Protein AF-A0A7Y4YHQ3-F1 (afdb_monomer)

Sequence (38 aa):
PEIDGVVYINDGSATAGDVVKVEITDAAIYDLVGHIVP

Solvent-accessible surface area (backbone atoms only — not comparable to full-atom values): 2608 Å² total; per-residue (Å²): 139,84,85,68,62,54,75,45,69,82,42,74,88,81,60,96,87,66,90,77,55,66,50,77,76,48,75,59,101,64,35,38,34,26,30,59,54,137

Mean predicted aligned error: 3.56 Å

Nearest PDB structures (foldseek):
  2ex2-assembly1_A  TM=3.141E-01  e=3.772E+00  Escherichia coli
  2exb-assembly1_A  TM=3.156E-01  e=8.218E+00  Escherichia coli

pLDDT: mean 93.02, std 7.67, range [62.0, 97.88]

Foldseek 3Di:
DPPAEEEAAPEDDDDPPDDFDWDWDDDDPGYTYTHTDD

Radius of gyration: 10.44 Å; Cα contacts (8 Å, |Δi|>4): 56; chains: 1; bounding box: 24×17×24 Å

Structure (mmCIF, N/CA/C/O backbone):
data_AF-A0A7Y4YHQ3-F1
#
_entry.id   AF-A0A7Y4YHQ3-F1
#
loop_
_atom_site.group_PDB
_atom_site.id
_atom_site.type_symbol
_atom_site.label_atom_id
_atom_site.label_alt_id
_atom_site.label_comp_id
_atom_site.label_asym_id
_atom_site.label_entity_id
_atom_site.label_seq_id
_atom_site.pdbx_PDB_ins_code
_atom_site.Cartn_x
_atom_site.Cartn_y
_atom_site.Cartn_z
_atom_site.occupancy
_atom_site.B_iso_or_equiv
_atom_site.auth_seq_id
_atom_site.auth_comp_id
_atom_site.auth_asym_id
_atom_site.auth_atom_id
_atom_site.pdbx_PDB_model_num
ATOM 1 N N . PRO A 1 1 ? 12.120 7.564 -1.453 1.00 62.00 1 PRO A N 1
ATOM 2 C CA . PRO A 1 1 ? 11.793 6.231 -2.005 1.00 62.00 1 PRO A CA 1
ATOM 3 C C . PRO A 1 1 ? 10.857 6.408 -3.202 1.00 62.00 1 PRO A C 1
ATOM 5 O O . PRO A 1 1 ? 9.650 6.486 -3.035 1.00 62.00 1 PRO A O 1
ATOM 8 N N . GLU A 1 2 ? 11.440 6.604 -4.380 1.00 67.31 2 GLU A N 1
ATOM 9 C CA . GLU A 1 2 ? 10.707 6.902 -5.627 1.00 67.31 2 GLU A CA 1
ATOM 10 C C . GLU A 1 2 ? 10.943 5.805 -6.681 1.00 67.31 2 GLU A C 1
ATOM 12 O O . GLU A 1 2 ? 10.663 6.000 -7.857 1.00 67.31 2 GLU A O 1
ATOM 17 N N . ILE A 1 3 ? 11.537 4.678 -6.268 1.00 79.06 3 ILE A N 1
ATOM 18 C CA . ILE A 1 3 ? 11.928 3.577 -7.161 1.00 79.06 3 ILE A CA 1
ATOM 19 C C . ILE A 1 3 ? 10.844 2.487 -7.199 1.00 79.06 3 ILE A C 1
ATOM 21 O O . ILE A 1 3 ? 10.679 1.840 -8.229 1.00 79.06 3 ILE A O 1
ATOM 25 N N . ASP A 1 4 ? 10.084 2.319 -6.114 1.00 88.06 4 ASP A N 1
ATOM 26 C CA . ASP A 1 4 ? 8.998 1.340 -6.015 1.00 88.06 4 ASP A CA 1
ATOM 27 C C . ASP A 1 4 ? 7.638 1.977 -6.347 1.00 88.06 4 ASP A C 1
ATOM 29 O O . ASP A 1 4 ? 7.473 3.197 -6.248 1.00 88.06 4 ASP A O 1
ATOM 33 N N . GLY A 1 5 ? 6.665 1.148 -6.733 1.00 91.31 5 GLY A N 1
ATOM 34 C CA . GLY A 1 5 ? 5.291 1.588 -6.979 1.00 91.31 5 GLY A CA 1
ATOM 35 C C . GLY A 1 5 ? 4.525 1.935 -5.702 1.00 91.31 5 GLY A C 1
ATOM 36 O O . GLY A 1 5 ? 5.018 1.776 -4.580 1.00 91.31 5 GLY A O 1
ATOM 37 N N . VAL A 1 6 ? 3.296 2.418 -5.872 1.00 94.44 6 VAL A N 1
ATOM 38 C CA . VAL A 1 6 ? 2.440 2.866 -4.767 1.00 94.44 6 VAL A CA 1
ATOM 39 C C . VAL A 1 6 ? 1.199 1.994 -4.617 1.00 94.44 6 VAL A C 1
ATOM 41 O O . VAL A 1 6 ? 0.789 1.263 -5.519 1.00 94.44 6 VAL A O 1
ATOM 44 N N . VAL A 1 7 ? 0.579 2.083 -3.441 1.00 94.81 7 VAL A N 1
ATOM 45 C CA . VAL A 1 7 ? -0.722 1.465 -3.180 1.00 94.81 7 VAL A CA 1
ATOM 46 C C . VAL A 1 7 ? -1.780 2.557 -3.142 1.00 94.81 7 VAL A C 1
ATOM 48 O O . VAL A 1 7 ? -1.706 3.470 -2.319 1.00 94.81 7 VAL A O 1
ATOM 51 N N . TYR A 1 8 ? -2.775 2.450 -4.015 1.00 95.56 8 TYR A N 1
ATOM 52 C CA . TYR A 1 8 ? -3.966 3.288 -3.996 1.00 95.56 8 TYR A CA 1
ATOM 53 C C . TYR A 1 8 ? -5.035 2.662 -3.098 1.00 95.56 8 TYR A C 1
ATOM 55 O O . TYR A 1 8 ? -5.382 1.488 -3.244 1.00 95.56 8 TYR A O 1
ATOM 63 N N . ILE A 1 9 ? -5.575 3.458 -2.175 1.00 96.25 9 ILE A N 1
ATOM 64 C CA . ILE A 1 9 ? -6.700 3.071 -1.319 1.00 96.25 9 ILE A CA 1
ATOM 65 C C . ILE A 1 9 ? -7.963 3.700 -1.903 1.00 96.25 9 ILE A C 1
ATOM 67 O O . ILE A 1 9 ? -8.108 4.921 -1.885 1.00 96.25 9 ILE A O 1
ATOM 71 N N . ASN A 1 10 ? -8.860 2.866 -2.428 1.00 93.50 10 ASN A N 1
ATOM 72 C CA . ASN A 1 10 ? -10.107 3.325 -3.050 1.00 93.50 10 ASN A CA 1
ATOM 73 C C . ASN A 1 10 ? -11.307 3.296 -2.092 1.00 93.50 10 ASN A C 1
ATOM 75 O O . ASN A 1 10 ? -12.315 3.940 -2.373 1.00 93.50 10 ASN A O 1
ATOM 79 N N . ASP A 1 11 ? -11.202 2.563 -0.981 1.00 93.38 11 ASP A N 1
ATOM 80 C CA . ASP A 1 11 ? -12.226 2.491 0.062 1.00 93.38 11 ASP A CA 1
ATOM 81 C C . ASP A 1 11 ? -11.577 2.441 1.460 1.00 93.38 11 ASP A C 1
ATOM 83 O O . ASP A 1 11 ? -10.605 1.715 1.695 1.00 93.38 11 ASP A O 1
ATOM 87 N N . GLY A 1 12 ? -12.095 3.263 2.374 1.00 92.56 12 GLY A N 1
ATOM 88 C CA . GLY A 1 12 ? -11.484 3.604 3.661 1.00 92.56 12 GLY A CA 1
ATOM 89 C C . GLY A 1 12 ? -10.754 4.957 3.679 1.00 92.56 12 GLY A C 1
ATOM 90 O O . GLY A 1 12 ? -10.482 5.567 2.647 1.00 92.56 12 GLY A O 1
ATOM 91 N N . SER A 1 13 ? -10.438 5.450 4.880 1.00 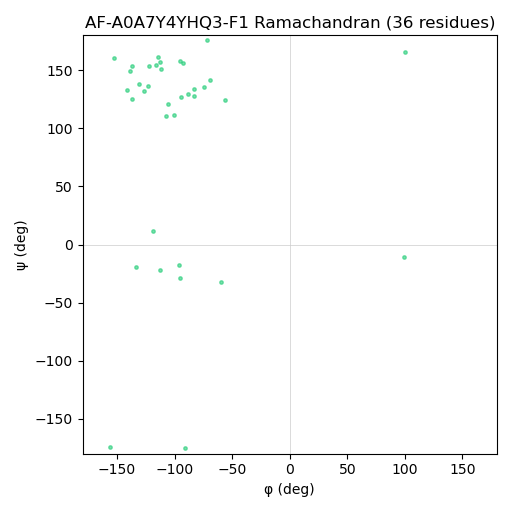93.81 13 SER A N 1
ATOM 92 C CA . SER A 1 13 ? -9.719 6.715 5.094 1.00 93.81 13 SER A CA 1
ATOM 93 C C . SER A 1 13 ? -8.557 6.542 6.071 1.00 93.81 13 SER A C 1
ATOM 95 O O . SER A 1 13 ? -8.736 5.922 7.118 1.00 93.81 13 SER A O 1
ATOM 97 N N . ALA A 1 14 ? -7.412 7.151 5.769 1.00 94.19 14 ALA A N 1
ATOM 98 C CA . ALA A 1 14 ? -6.247 7.221 6.648 1.00 94.19 14 ALA A CA 1
ATOM 99 C C . ALA A 1 14 ? -5.629 8.627 6.593 1.00 94.19 14 ALA A C 1
ATOM 101 O O . ALA A 1 14 ? -5.704 9.309 5.568 1.00 94.19 14 ALA A O 1
ATOM 102 N N . THR A 1 15 ? -5.020 9.063 7.691 1.00 96.44 15 THR A N 1
ATOM 103 C CA . THR A 1 15 ? -4.235 10.300 7.773 1.00 96.44 15 THR A CA 1
ATOM 104 C C . THR A 1 15 ? -2.762 9.993 7.506 1.00 96.44 15 THR A C 1
ATOM 106 O O . THR A 1 15 ? -2.289 8.872 7.693 1.00 96.44 15 THR A O 1
ATOM 109 N N . ALA A 1 16 ? -1.999 10.991 7.058 1.00 96.00 16 ALA 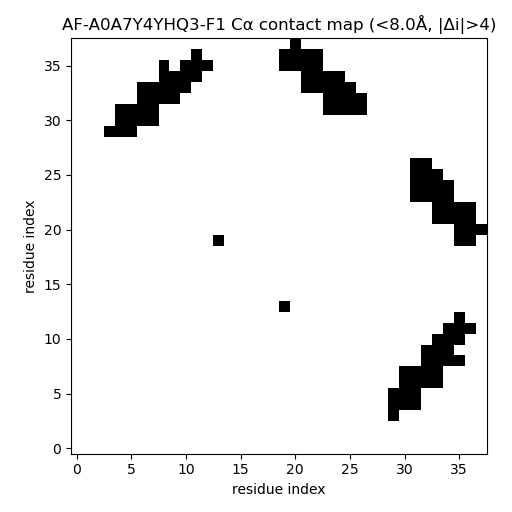A N 1
ATOM 110 C CA . ALA A 1 16 ? -0.560 10.840 6.880 1.00 96.00 16 ALA A CA 1
ATOM 111 C C . ALA A 1 16 ? 0.117 10.400 8.193 1.00 96.00 16 ALA A C 1
ATOM 113 O O . ALA A 1 16 ? 0.008 11.081 9.211 1.00 96.00 16 ALA A O 1
ATOM 114 N N . GLY A 1 17 ? 0.841 9.280 8.138 1.00 95.94 17 GLY A N 1
ATOM 115 C CA . GLY A 1 17 ? 1.515 8.672 9.288 1.00 95.94 17 GLY A CA 1
ATOM 116 C C . GLY A 1 17 ? 0.758 7.506 9.930 1.00 95.94 17 GLY A C 1
ATOM 117 O O . GLY A 1 17 ? 1.359 6.786 10.727 1.00 95.94 17 GLY A O 1
ATOM 118 N N . ASP A 1 18 ? -0.505 7.275 9.563 1.00 96.12 18 ASP A N 1
ATOM 119 C CA . ASP A 1 18 ? -1.268 6.129 10.056 1.00 96.12 18 ASP A CA 1
ATOM 120 C C . ASP A 1 18 ? -0.718 4.811 9.490 1.00 96.12 18 ASP A C 1
ATOM 122 O O . ASP A 1 18 ? -0.355 4.711 8.315 1.00 96.12 18 ASP A O 1
ATOM 126 N N . VAL A 1 19 ? -0.698 3.771 10.328 1.00 95.94 19 VAL A N 1
ATOM 127 C CA . VAL A 1 19 ? -0.394 2.395 9.914 1.00 95.94 19 VAL A CA 1
ATOM 128 C C . VAL A 1 19 ? -1.690 1.599 9.944 1.00 95.94 19 VAL A C 1
ATOM 130 O O . VAL A 1 19 ? -2.234 1.325 11.013 1.00 95.94 19 VAL A O 1
ATOM 13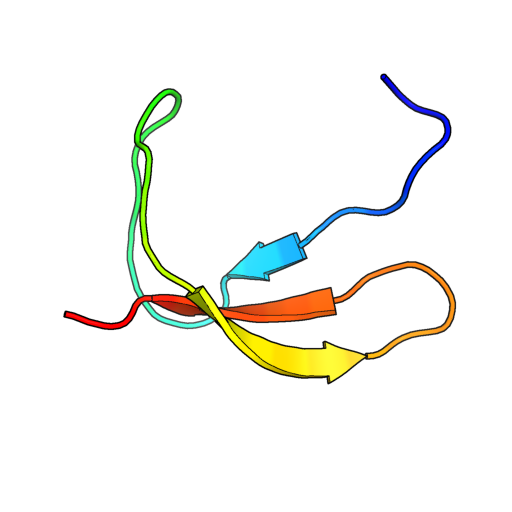3 N N . VAL A 1 20 ? -2.182 1.229 8.764 1.00 95.94 20 VAL A N 1
ATOM 134 C CA . VAL A 1 20 ? -3.461 0.532 8.581 1.00 95.94 20 VAL A CA 1
ATOM 135 C C . VAL A 1 20 ? -3.263 -0.801 7.868 1.00 95.94 20 VAL A C 1
ATOM 137 O O . VAL A 1 20 ? -2.303 -0.984 7.117 1.00 95.94 20 VAL A O 1
ATOM 140 N N . LYS A 1 21 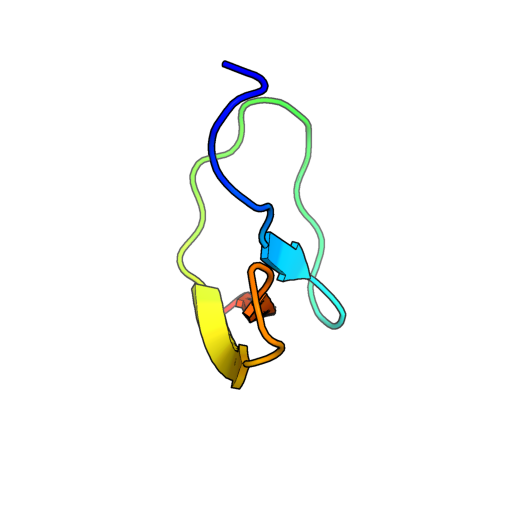? -4.177 -1.748 8.100 1.00 97.31 21 LYS A N 1
ATOM 141 C CA . LYS A 1 21 ? -4.245 -2.982 7.314 1.00 97.31 21 LYS A CA 1
ATOM 142 C C . LYS A 1 21 ? -5.016 -2.718 6.028 1.00 97.31 21 LYS A C 1
ATOM 144 O O . LYS A 1 21 ? -6.089 -2.121 6.063 1.00 97.31 21 LYS A O 1
ATOM 149 N N . VAL A 1 22 ? -4.474 -3.196 4.915 1.00 97.56 22 VAL A N 1
ATOM 150 C CA . VAL A 1 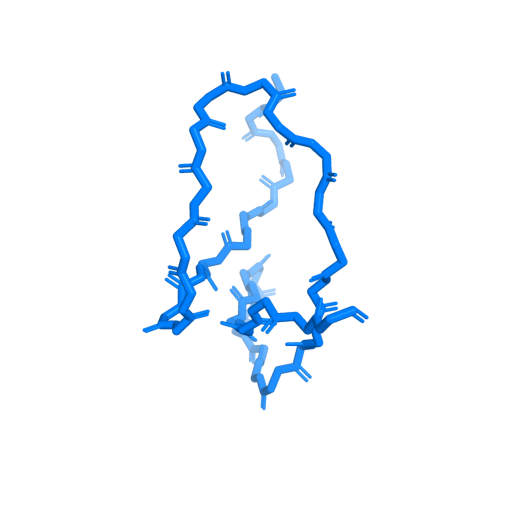22 ? -5.077 -3.062 3.587 1.00 97.56 22 VAL A CA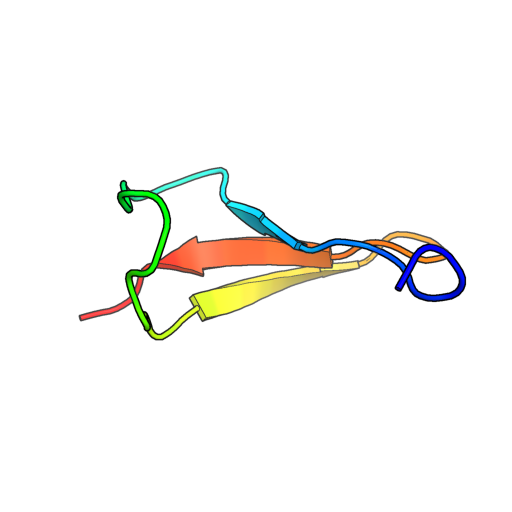 1
ATOM 151 C C . VAL A 1 22 ? -5.178 -4.444 2.958 1.00 97.56 22 VAL A C 1
ATOM 153 O O . VAL A 1 22 ? -4.205 -5.199 2.967 1.00 97.56 22 VAL A O 1
ATOM 156 N N . GLU A 1 23 ? -6.345 -4.763 2.407 1.00 97.88 23 GLU A N 1
ATOM 157 C CA . GLU A 1 23 ? -6.526 -5.906 1.516 1.00 97.88 23 GLU A CA 1
ATOM 158 C C . GLU A 1 23 ? -6.383 -5.441 0.063 1.00 97.88 23 GLU A C 1
ATOM 160 O O . GLU A 1 23 ? -7.036 -4.486 -0.368 1.00 97.88 23 GLU A O 1
ATOM 165 N N . ILE A 1 24 ? -5.503 -6.108 -0.686 1.00 97.75 24 ILE A N 1
ATOM 166 C CA . ILE A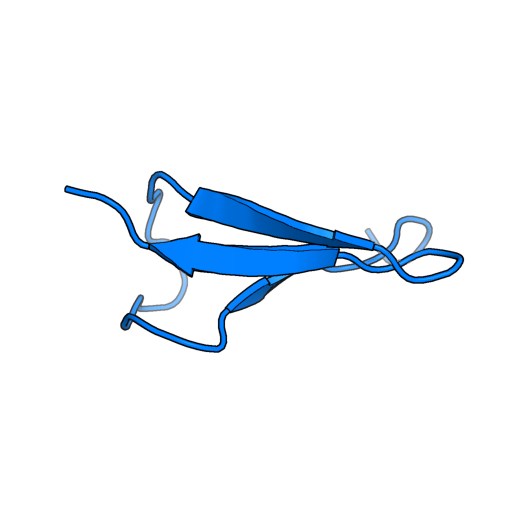 1 24 ? -5.244 -5.804 -2.096 1.00 97.75 24 ILE A CA 1
ATOM 167 C C . ILE A 1 24 ? -6.301 -6.489 -2.958 1.00 97.75 24 ILE A C 1
ATOM 169 O O . ILE A 1 24 ? -6.512 -7.695 -2.842 1.00 97.75 24 ILE A O 1
ATOM 173 N N . THR A 1 25 ? -6.942 -5.721 -3.833 1.00 97.75 25 THR A N 1
ATOM 174 C CA . THR A 1 25 ? -8.044 -6.179 -4.687 1.00 97.75 25 THR A CA 1
ATOM 175 C C . THR A 1 25 ? -7.684 -6.205 -6.168 1.00 97.75 25 THR A C 1
ATOM 177 O O . THR A 1 25 ? -8.311 -6.950 -6.917 1.00 97.75 25 THR A O 1
ATOM 180 N N . ASP A 1 26 ? -6.679 -5.435 -6.590 1.00 97.75 26 ASP A N 1
ATOM 181 C CA . ASP A 1 26 ? -6.176 -5.440 -7.965 1.00 97.75 26 ASP A CA 1
ATOM 182 C C . ASP A 1 26 ? -4.693 -5.038 -8.029 1.00 97.75 26 ASP A C 1
ATOM 184 O O . ASP A 1 26 ? -4.154 -4.416 -7.105 1.00 97.75 26 ASP A O 1
ATOM 188 N N . ALA A 1 27 ? -4.035 -5.393 -9.132 1.00 96.88 27 ALA A N 1
ATOM 189 C CA . ALA A 1 27 ? -2.634 -5.095 -9.393 1.00 96.88 27 ALA A CA 1
ATOM 190 C C . ALA A 1 27 ? -2.423 -4.628 -10.840 1.00 96.88 27 ALA A C 1
ATOM 192 O O . ALA A 1 27 ? -2.740 -5.330 -11.801 1.00 96.88 27 ALA A O 1
ATOM 193 N N . ALA A 1 28 ? -1.819 -3.450 -10.984 1.00 92.56 28 ALA A N 1
ATOM 194 C CA . ALA A 1 28 ? -1.272 -2.956 -12.239 1.00 92.56 28 ALA A CA 1
ATOM 195 C C . ALA A 1 28 ? 0.205 -3.375 -12.376 1.00 92.56 28 ALA A C 1
ATOM 197 O O . ALA A 1 28 ? 0.743 -4.112 -11.554 1.00 92.56 28 ALA A O 1
ATOM 198 N N . ILE A 1 29 ? 0.887 -2.915 -13.431 1.00 91.81 29 ILE A N 1
ATOM 199 C CA . ILE A 1 29 ? 2.266 -3.344 -13.733 1.00 91.81 29 ILE A CA 1
ATOM 200 C C . ILE A 1 29 ? 3.241 -3.021 -12.580 1.00 91.81 29 ILE A C 1
ATOM 202 O O . ILE A 1 29 ? 4.173 -3.791 -12.348 1.00 91.81 29 ILE A O 1
ATOM 206 N N . TYR A 1 30 ? 3.012 -1.925 -11.849 1.00 91.81 30 TYR A N 1
ATOM 207 C CA . TYR A 1 30 ? 3.865 -1.487 -10.734 1.00 91.81 30 TYR A CA 1
ATOM 208 C C . TYR A 1 30 ? 3.092 -1.089 -9.473 1.00 91.81 30 TYR A C 1
ATOM 210 O O . TYR A 1 30 ? 3.672 -1.076 -8.391 1.00 91.81 30 TYR A O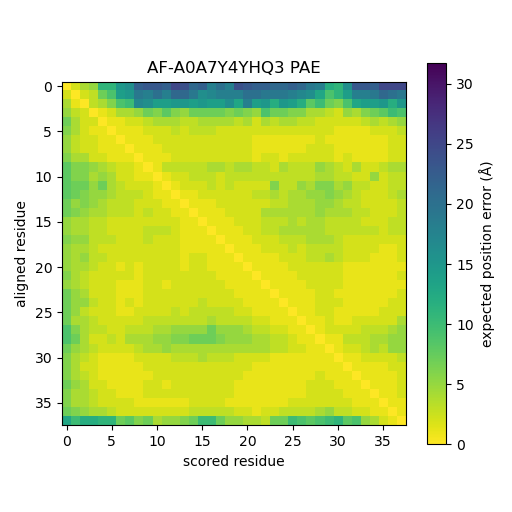 1
ATOM 218 N N . ASP A 1 31 ? 1.799 -0.796 -9.606 1.00 94.81 31 ASP A N 1
ATOM 219 C CA . ASP A 1 31 ? 0.970 -0.251 -8.535 1.00 94.81 31 ASP A CA 1
ATOM 220 C C . ASP A 1 31 ? -0.095 -1.247 -8.092 1.00 94.81 31 ASP A C 1
ATOM 222 O O . ASP A 1 31 ? -0.513 -2.127 -8.851 1.00 94.81 31 ASP A O 1
ATOM 226 N N . LEU A 1 32 ? -0.567 -1.073 -6.863 1.00 96.75 32 LEU A N 1
ATOM 227 C CA . LEU A 1 32 ? -1.629 -1.887 -6.284 1.00 96.75 32 LEU A CA 1
ATOM 228 C C . LEU A 1 32 ? -2.859 -1.037 -5.983 1.00 96.75 32 LEU A C 1
ATOM 230 O O . LEU A 1 32 ? -2.760 0.162 -5.716 1.00 96.75 32 LEU A O 1
ATOM 234 N N . VAL A 1 33 ? -4.017 -1.687 -5.966 1.00 97.19 33 VAL A N 1
ATOM 235 C CA . VAL A 1 33 ? -5.279 -1.098 -5.520 1.00 97.19 33 VAL A CA 1
ATOM 236 C C . VAL A 1 33 ? -5.839 -1.948 -4.388 1.00 97.19 33 VAL A C 1
ATOM 238 O O . VAL A 1 33 ? -5.823 -3.177 -4.459 1.00 97.19 33 VAL A O 1
ATOM 241 N N . GLY A 1 34 ? -6.330 -1.303 -3.333 1.00 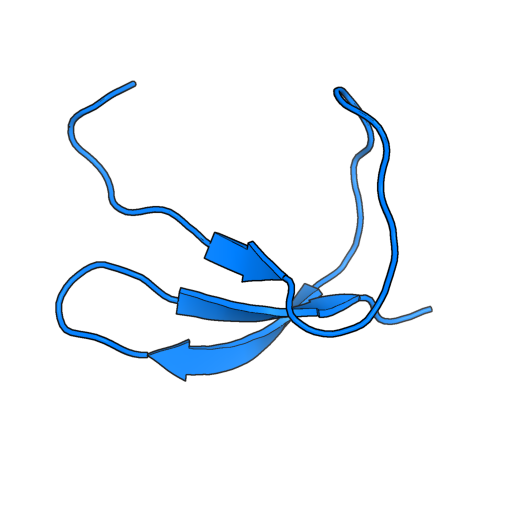97.38 34 GLY A N 1
ATOM 242 C CA . GLY A 1 34 ? -6.910 -1.997 -2.190 1.00 97.38 34 GLY A CA 1
ATOM 243 C C . GLY A 1 34 ? -7.896 -1.157 -1.388 1.00 97.38 34 GLY A C 1
ATOM 244 O O . GLY A 1 34 ? -8.241 -0.029 -1.754 1.00 97.38 34 GLY A O 1
ATOM 245 N N . HIS A 1 35 ? -8.340 -1.735 -0.276 1.00 97.75 35 HIS A N 1
ATOM 246 C CA . HIS A 1 35 ? -9.220 -1.092 0.696 1.00 97.75 35 HIS A CA 1
ATOM 247 C C . HIS A 1 35 ? -8.775 -1.388 2.132 1.00 97.75 35 HIS A C 1
ATOM 249 O O . HIS A 1 35 ? -8.122 -2.401 2.395 1.00 97.75 35 HIS A O 1
ATOM 255 N N . ILE A 1 36 ? -9.096 -0.486 3.062 1.00 97.88 36 ILE A N 1
ATOM 256 C CA . ILE A 1 36 ? -8.768 -0.662 4.483 1.00 97.88 36 ILE A CA 1
ATOM 257 C C . ILE A 1 36 ? -9.707 -1.695 5.106 1.00 97.88 36 ILE A C 1
ATOM 259 O O . ILE A 1 36 ? -10.921 -1.627 4.923 1.00 97.88 36 ILE A O 1
ATOM 263 N N . VAL A 1 37 ? -9.139 -2.605 5.898 1.00 95.75 37 VAL A N 1
ATOM 264 C CA . VAL A 1 37 ? -9.892 -3.609 6.664 1.00 95.75 37 VAL A CA 1
ATOM 265 C C . VAL A 1 37 ? -9.806 -3.343 8.179 1.00 95.75 37 VAL A C 1
ATOM 267 O O . VAL A 1 37 ? -8.800 -2.779 8.624 1.00 95.75 37 VAL A O 1
ATOM 270 N N . PRO A 1 38 ? -10.829 -3.729 8.972 1.00 85.50 38 PRO A N 1
ATOM 271 C CA . PRO A 1 38 ? -10.830 -3.587 10.435 1.00 85.50 38 PRO A CA 1
ATOM 272 C C . PRO A 1 38 ? -9.719 -4.356 11.174 1.00 85.50 38 PRO A C 1
ATOM 274 O O . PRO A 1 38 ? -9.278 -5.432 10.700 1.00 85.50 38 PRO A O 1
#

Secondary structure (DSSP, 8-state):
--SS--EEEEES---TT----EEEEEE-SS-EEEEE--